Protein AF-A0A2V9AIE1-F1 (afdb_monomer)

Nearest PDB structures (foldseek):
  2ifx-assembly1_A  TM=4.085E-01  e=9.290E+00  Cupriavidus necator

Sequence (64 aa):
MVVKQAREAARLWMVEEASGIRGFCGAYTAGSTNWLPDDADLTTASDLDIMVVLADQNQVGGRT

Secondary structure (DSSP, 8-state):
-BHHHHHHHHHHHHHHTGGGSTTEEEEEEETHHHHS-TTSBPPTT---EEEEEE--GGGGG---

Structure (mmCIF, N/CA/C/O backbone):
data_AF-A0A2V9AIE1-F1
#
_entry.id   AF-A0A2V9AIE1-F1
#
loop_
_atom_site.group_PDB
_atom_site.id
_atom_site.type_symbol
_atom_site.label_atom_id
_atom_site.label_alt_id
_atom_site.label_comp_id
_atom_site.label_asym_id
_atom_site.label_entity_id
_atom_site.label_seq_id
_atom_site.pdbx_PDB_ins_code
_atom_site.Cartn_x
_atom_site.Cartn_y
_atom_site.Cartn_z
_atom_site.occupancy
_atom_site.B_iso_or_equiv
_atom_site.auth_seq_id
_atom_site.auth_comp_id
_atom_site.auth_asym_id
_atom_site.auth_atom_id
_atom_site.pdbx_PDB_model_num
ATOM 1 N N . MET A 1 1 ? 14.352 -5.688 -5.544 1.00 88.44 1 MET A N 1
ATOM 2 C CA . MET A 1 1 ? 13.021 -6.027 -4.995 1.00 88.44 1 MET A CA 1
ATOM 3 C C . MET A 1 1 ? 12.006 -5.541 -6.005 1.00 88.44 1 MET A C 1
ATOM 5 O O . MET A 1 1 ? 12.220 -4.460 -6.538 1.00 88.44 1 MET A O 1
ATOM 9 N N . VAL A 1 2 ? 10.951 -6.303 -6.283 1.00 97.25 2 VAL A N 1
ATOM 10 C CA . VAL A 1 2 ? 9.851 -5.818 -7.139 1.00 97.25 2 VAL A CA 1
ATOM 11 C C . VAL A 1 2 ? 8.727 -5.220 -6.295 1.00 97.25 2 VAL A C 1
ATOM 13 O O . VAL A 1 2 ? 8.588 -5.563 -5.116 1.00 97.25 2 VAL A O 1
ATOM 16 N N . VAL A 1 3 ? 7.907 -4.352 -6.886 1.00 97.38 3 VAL A N 1
ATOM 17 C CA . VAL A 1 3 ? 6.790 -3.663 -6.206 1.00 97.38 3 VAL A CA 1
ATOM 18 C C . VAL A 1 3 ? 5.878 -4.631 -5.455 1.00 97.38 3 VAL A C 1
ATOM 20 O O . VAL A 1 3 ? 5.517 -4.365 -4.308 1.00 97.38 3 VAL A O 1
ATOM 23 N N . LYS A 1 4 ? 5.573 -5.797 -6.033 1.00 97.75 4 LYS A N 1
ATOM 24 C CA . LYS A 1 4 ? 4.759 -6.826 -5.370 1.00 97.75 4 LYS A CA 1
ATOM 25 C C . LYS A 1 4 ? 5.337 -7.285 -4.030 1.00 97.75 4 LYS A C 1
ATOM 27 O O . LYS A 1 4 ? 4.598 -7.450 -3.064 1.00 97.75 4 LYS A O 1
ATOM 32 N N . GLN A 1 5 ? 6.651 -7.492 -3.961 1.00 97.50 5 GLN A N 1
ATOM 33 C CA . GLN A 1 5 ? 7.318 -7.928 -2.732 1.00 97.50 5 GLN A CA 1
ATOM 34 C C . GLN A 1 5 ? 7.275 -6.832 -1.664 1.00 97.50 5 GLN A C 1
ATOM 36 O O . GLN A 1 5 ? 7.047 -7.131 -0.495 1.00 97.50 5 GLN A O 1
ATOM 41 N N . ALA A 1 6 ? 7.432 -5.570 -2.068 1.00 96.62 6 ALA A N 1
ATOM 42 C CA . ALA A 1 6 ? 7.332 -4.435 -1.157 1.00 96.62 6 ALA A CA 1
ATOM 43 C C . ALA A 1 6 ? 5.912 -4.266 -0.601 1.00 96.62 6 ALA A C 1
ATOM 45 O O . ALA A 1 6 ? 5.749 -4.097 0.604 1.00 96.62 6 ALA A O 1
ATOM 46 N N . ARG A 1 7 ? 4.879 -4.383 -1.449 1.00 97.12 7 ARG A N 1
ATOM 47 C CA . ARG A 1 7 ? 3.472 -4.358 -1.013 1.00 97.12 7 ARG A CA 1
ATOM 48 C C . ARG A 1 7 ? 3.152 -5.505 -0.057 1.00 97.12 7 ARG A C 1
ATOM 50 O O . ARG A 1 7 ? 2.439 -5.290 0.916 1.00 97.12 7 ARG A O 1
ATOM 57 N N . GLU A 1 8 ? 3.694 -6.699 -0.293 1.00 97.69 8 GLU A N 1
ATOM 58 C CA . GLU A 1 8 ? 3.494 -7.830 0.618 1.00 97.69 8 GLU A CA 1
ATOM 59 C C . GLU A 1 8 ? 4.188 -7.613 1.968 1.00 97.69 8 GLU A C 1
ATOM 61 O O . GLU A 1 8 ? 3.583 -7.859 3.010 1.00 97.69 8 GLU A O 1
ATOM 66 N N . ALA A 1 9 ? 5.409 -7.070 1.975 1.00 96.81 9 ALA A N 1
ATOM 67 C CA . ALA A 1 9 ? 6.079 -6.669 3.211 1.00 96.81 9 ALA A CA 1
ATOM 68 C C . ALA A 1 9 ? 5.280 -5.588 3.965 1.00 96.81 9 ALA A C 1
ATOM 70 O O . ALA A 1 9 ? 5.097 -5.695 5.178 1.00 96.81 9 ALA A O 1
ATOM 71 N N . ALA A 1 10 ? 4.734 -4.599 3.245 1.00 97.00 10 ALA A N 1
ATOM 72 C CA . ALA A 1 10 ? 3.842 -3.584 3.804 1.00 97.00 10 ALA A CA 1
ATOM 73 C C . ALA A 1 10 ? 2.612 -4.227 4.453 1.00 97.00 10 ALA A C 1
ATOM 75 O O . ALA A 1 10 ? 2.264 -3.909 5.586 1.00 97.00 10 ALA A O 1
ATOM 76 N N . ARG A 1 11 ? 1.966 -5.156 3.740 1.00 97.38 11 ARG A N 1
ATOM 77 C CA . ARG A 1 11 ? 0.761 -5.854 4.194 1.00 97.38 11 ARG A CA 1
ATOM 78 C C . ARG A 1 11 ? 1.024 -6.652 5.469 1.00 97.38 11 ARG A C 1
ATOM 80 O O . ARG A 1 11 ? 0.199 -6.606 6.376 1.00 97.38 11 ARG A O 1
ATOM 87 N N . LEU A 1 12 ? 2.146 -7.369 5.542 1.00 98.19 12 LEU A N 1
ATOM 88 C CA . LEU A 1 12 ? 2.537 -8.114 6.741 1.00 98.19 12 LEU A CA 1
ATOM 89 C C . LEU A 1 12 ? 2.732 -7.169 7.928 1.00 98.19 12 LEU A C 1
ATOM 91 O O . LEU A 1 12 ? 2.085 -7.353 8.954 1.00 98.19 12 LEU A O 1
ATOM 95 N N . TRP A 1 13 ? 3.497 -6.092 7.745 1.00 97.94 13 TRP A N 1
ATOM 96 C CA . TRP A 1 13 ? 3.683 -5.083 8.788 1.00 97.94 13 TRP A CA 1
ATOM 97 C C . TRP A 1 13 ? 2.358 -4.440 9.232 1.00 97.94 13 TRP A C 1
ATOM 99 O O . TRP A 1 13 ? 2.123 -4.251 10.422 1.00 97.94 13 TRP A O 1
ATOM 109 N N . MET A 1 14 ? 1.442 -4.143 8.303 1.00 97.62 14 MET A N 1
ATOM 110 C CA . MET A 1 14 ? 0.125 -3.589 8.644 1.00 97.62 14 MET A CA 1
ATOM 111 C C . MET A 1 14 ? -0.699 -4.541 9.528 1.00 97.62 14 MET A C 1
ATOM 113 O O . MET A 1 14 ? -1.420 -4.079 10.412 1.00 97.62 14 MET A O 1
ATOM 117 N N . VAL A 1 15 ? -0.613 -5.851 9.279 1.00 97.19 15 VAL A N 1
ATOM 118 C CA . VAL A 1 15 ? -1.342 -6.885 10.032 1.00 97.19 15 VAL A CA 1
ATOM 119 C C . VAL A 1 15 ? -0.691 -7.184 11.381 1.00 97.19 15 VAL A C 1
ATOM 121 O O . VAL A 1 15 ? -1.400 -7.484 12.333 1.00 97.19 15 VAL A O 1
ATOM 124 N N . GLU A 1 16 ? 0.634 -7.147 11.467 1.00 97.88 16 GLU A N 1
ATOM 125 C CA . GLU A 1 16 ? 1.356 -7.510 12.692 1.00 97.88 16 GLU A CA 1
ATOM 126 C C . GLU A 1 16 ? 1.494 -6.319 13.648 1.00 97.88 16 GLU A C 1
ATOM 128 O O . GLU A 1 16 ? 1.333 -6.474 14.856 1.00 97.88 16 GLU A O 1
ATOM 133 N N . GLU A 1 17 ? 1.713 -5.120 13.106 1.00 97.06 17 GLU A N 1
ATOM 134 C CA . GLU A 1 17 ? 2.054 -3.930 13.886 1.00 97.06 17 GLU A CA 1
ATOM 135 C C . GLU A 1 17 ? 0.930 -2.889 13.856 1.00 97.06 17 GLU A C 1
ATOM 137 O O . GLU A 1 17 ? 0.408 -2.483 14.899 1.00 97.06 17 GLU A O 1
ATOM 142 N N . ALA A 1 18 ? 0.505 -2.457 12.661 1.00 96.81 18 ALA A N 1
ATOM 143 C CA . ALA A 1 18 ? -0.415 -1.320 12.548 1.00 96.81 18 ALA A CA 1
ATOM 144 C C . ALA A 1 18 ? -1.800 -1.612 13.145 1.00 96.81 18 ALA A C 1
ATOM 146 O O . ALA A 1 18 ? -2.402 -0.727 13.756 1.00 96.81 18 ALA A O 1
ATOM 147 N N . SER A 1 19 ? -2.287 -2.853 13.045 1.00 96.50 19 SER A N 1
ATOM 148 C CA . SER A 1 19 ? -3.568 -3.249 13.642 1.00 96.50 19 SER A CA 1
ATOM 149 C C . SER A 1 19 ? -3.599 -3.149 15.169 1.00 96.50 19 SER A C 1
ATOM 151 O O . SER A 1 19 ? -4.680 -3.103 15.753 1.00 96.50 19 SER A O 1
ATOM 153 N N . GLY A 1 20 ? -2.435 -3.115 15.828 1.00 96.56 20 GLY A N 1
ATOM 154 C CA . GLY A 1 20 ? -2.327 -2.905 17.273 1.00 96.56 20 GLY A CA 1
ATOM 155 C C . GLY A 1 20 ? -2.520 -1.447 17.703 1.00 96.56 20 GLY A C 1
ATOM 156 O O . GLY A 1 20 ? -2.678 -1.169 18.894 1.00 96.56 20 GLY A O 1
ATOM 157 N N . ILE A 1 21 ? -2.522 -0.497 16.763 1.00 96.19 21 ILE A N 1
ATOM 158 C CA . ILE A 1 21 ? -2.654 0.928 17.073 1.00 96.19 21 ILE A CA 1
ATOM 159 C C . ILE A 1 21 ? -4.084 1.217 17.545 1.00 96.19 21 ILE A C 1
ATOM 161 O O . ILE A 1 21 ? -5.072 0.863 16.899 1.00 96.19 21 ILE A O 1
ATOM 165 N N . ARG A 1 22 ? -4.219 1.903 18.688 1.00 93.88 22 ARG A N 1
ATOM 166 C CA . ARG A 1 22 ? -5.533 2.288 19.221 1.00 93.88 22 ARG A CA 1
ATOM 167 C C . ARG A 1 22 ? -6.314 3.094 18.182 1.00 93.88 22 ARG A C 1
ATOM 169 O O . ARG A 1 22 ? -5.862 4.146 17.741 1.00 93.88 22 ARG A O 1
ATOM 176 N N . GLY A 1 23 ? -7.526 2.631 17.888 1.00 94.62 23 GLY A N 1
ATOM 177 C CA . GLY A 1 23 ? -8.411 3.274 16.922 1.00 94.62 23 GLY A CA 1
ATOM 178 C C . GLY A 1 23 ? -8.114 2.899 15.473 1.00 94.62 23 GLY A C 1
ATOM 179 O O . GLY A 1 23 ? -8.672 3.535 14.592 1.00 94.62 23 GLY A O 1
ATOM 180 N N . PHE A 1 24 ? -7.275 1.897 15.197 1.00 96.06 24 PHE A N 1
ATOM 181 C CA . PHE A 1 24 ? -7.005 1.446 13.834 1.00 96.06 24 PHE A CA 1
ATOM 182 C C . PHE A 1 24 ? -8.288 1.112 13.059 1.00 96.06 24 PHE A C 1
ATOM 184 O O . PHE A 1 24 ? -9.108 0.304 13.494 1.00 96.06 24 PHE A O 1
ATOM 191 N N . CYS A 1 25 ? -8.448 1.739 11.896 1.00 96.50 25 CYS A N 1
ATOM 192 C CA . CYS A 1 25 ? -9.544 1.495 10.958 1.00 96.50 25 CYS A CA 1
ATOM 193 C C . CYS A 1 25 ? -9.069 0.834 9.661 1.00 96.50 25 CYS A C 1
ATOM 195 O O . CYS A 1 25 ? -9.882 0.283 8.922 1.00 96.50 25 CYS A O 1
ATOM 197 N N . GLY A 1 26 ? -7.772 0.896 9.368 1.00 96.94 26 GLY A N 1
ATOM 198 C CA . GLY A 1 26 ? -7.189 0.323 8.165 1.00 96.94 26 GLY A CA 1
ATOM 199 C C . GLY A 1 26 ? -5.848 0.957 7.826 1.00 96.94 26 GLY A C 1
ATOM 200 O O . GLY A 1 26 ? -5.432 1.943 8.433 1.00 96.94 26 GLY A O 1
ATOM 201 N N . ALA A 1 27 ? -5.180 0.397 6.826 1.00 97.56 27 ALA A N 1
ATOM 202 C CA . ALA A 1 27 ? -3.971 0.961 6.253 1.00 97.56 27 ALA A CA 1
ATOM 203 C C . ALA A 1 27 ? -3.894 0.650 4.758 1.00 97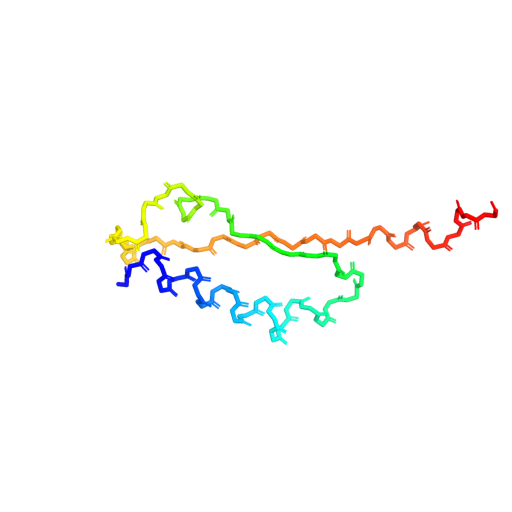.56 27 ALA A C 1
ATOM 205 O O . ALA A 1 27 ? -4.513 -0.304 4.281 1.00 97.56 27 ALA A O 1
ATOM 206 N N . TYR A 1 28 ? -3.151 1.469 4.021 1.00 96.31 28 TYR A N 1
ATOM 207 C CA . TYR A 1 28 ? -2.928 1.294 2.589 1.00 96.31 28 TYR A CA 1
ATOM 208 C C . TYR A 1 28 ? -1.556 1.829 2.176 1.00 96.31 28 TYR A C 1
ATOM 210 O O . TYR A 1 28 ? -0.992 2.705 2.832 1.00 96.31 28 TYR A O 1
ATOM 218 N N . THR A 1 29 ? -1.008 1.294 1.08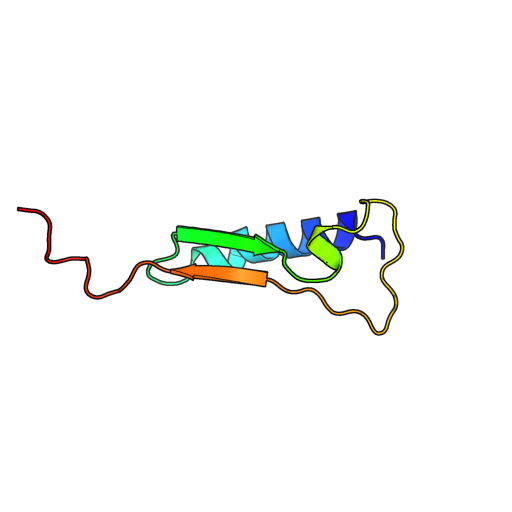6 1.00 96.00 29 THR A N 1
ATOM 219 C CA . THR A 1 29 ? 0.240 1.792 0.493 1.00 96.00 29 THR A CA 1
ATOM 220 C C . THR A 1 29 ? -0.009 3.073 -0.296 1.00 96.00 29 THR A C 1
ATOM 222 O O . THR A 1 29 ? -1.032 3.192 -0.969 1.00 96.00 29 THR A O 1
ATOM 225 N N . ALA A 1 30 ? 0.934 4.006 -0.266 1.00 95.50 30 ALA A N 1
ATOM 226 C CA . ALA A 1 30 ? 0.871 5.257 -1.012 1.00 95.50 30 ALA A CA 1
ATOM 227 C C . ALA A 1 30 ? 2.129 5.464 -1.875 1.00 95.50 30 ALA A C 1
ATOM 229 O O . ALA A 1 30 ? 2.958 4.563 -2.040 1.00 95.50 30 ALA A O 1
ATOM 230 N N . GLY A 1 31 ? 2.223 6.648 -2.482 1.00 94.69 31 GLY A N 1
ATOM 231 C CA . GLY A 1 31 ? 3.382 7.046 -3.271 1.00 94.69 31 GLY A CA 1
ATOM 232 C C . GLY A 1 31 ? 3.611 6.168 -4.498 1.00 94.69 31 GLY A C 1
ATOM 233 O O . GLY A 1 31 ? 2.682 5.575 -5.052 1.00 94.69 31 GLY A O 1
ATOM 234 N N . SER A 1 32 ? 4.870 6.087 -4.926 1.00 93.12 32 SER A N 1
ATOM 235 C CA . SER A 1 32 ? 5.261 5.405 -6.169 1.00 93.12 32 SER A CA 1
ATOM 236 C C . SER A 1 32 ? 4.784 3.949 -6.221 1.00 93.12 32 SER A C 1
ATOM 238 O O . SER A 1 32 ? 4.300 3.473 -7.251 1.00 93.12 32 SER A O 1
ATOM 240 N N . THR A 1 33 ? 4.821 3.264 -5.078 1.00 94.25 33 THR A N 1
ATOM 241 C CA . THR A 1 33 ? 4.389 1.872 -4.952 1.00 94.25 33 THR A CA 1
ATOM 242 C C . THR A 1 33 ? 2.885 1.677 -5.093 1.00 94.25 33 THR A C 1
ATOM 244 O O . THR A 1 33 ? 2.460 0.536 -5.216 1.00 94.25 33 THR A O 1
ATOM 247 N N . ASN A 1 34 ? 2.063 2.729 -5.125 1.00 93.75 34 ASN A N 1
ATOM 248 C CA . ASN A 1 34 ? 0.614 2.605 -5.296 1.00 93.75 34 ASN A CA 1
ATOM 249 C C . ASN A 1 34 ? 0.189 2.387 -6.761 1.00 93.75 34 ASN A C 1
ATOM 251 O O . ASN A 1 34 ? -0.774 1.673 -7.015 1.00 93.75 34 ASN A O 1
ATOM 255 N N . TRP A 1 35 ? 0.904 2.957 -7.735 1.00 92.75 35 TRP A N 1
ATOM 256 C CA . TRP A 1 35 ? 0.519 2.894 -9.159 1.00 92.75 35 TRP A CA 1
ATOM 257 C C . TRP A 1 35 ? 1.501 2.135 -10.048 1.00 92.75 35 TRP A C 1
ATOM 259 O O . TRP A 1 35 ? 1.145 1.787 -11.173 1.00 92.75 35 TRP A O 1
ATOM 269 N N . LEU A 1 36 ? 2.723 1.869 -9.580 1.00 96.44 36 LEU A N 1
ATOM 270 C CA . LEU A 1 36 ? 3.651 1.027 -10.330 1.00 96.44 36 LEU A CA 1
ATOM 271 C C . LEU A 1 36 ? 3.101 -0.407 -10.477 1.00 96.44 36 LEU A C 1
ATOM 273 O O . LEU A 1 36 ? 2.410 -0.899 -9.572 1.00 96.44 36 LEU A O 1
ATOM 277 N N . PRO A 1 37 ? 3.388 -1.081 -11.607 1.00 97.06 37 PRO A N 1
ATOM 278 C CA . PRO A 1 37 ? 2.989 -2.465 -11.804 1.00 97.06 37 PRO A CA 1
ATOM 279 C C . PRO A 1 37 ? 3.775 -3.385 -10.864 1.00 97.06 37 PRO A C 1
ATOM 281 O O . PRO A 1 37 ? 4.871 -3.058 -10.416 1.00 97.06 37 PRO A O 1
ATOM 284 N N . ASP A 1 38 ? 3.195 -4.540 -10.550 1.00 97.12 38 ASP A N 1
ATOM 285 C CA . ASP A 1 38 ? 3.713 -5.483 -9.550 1.00 97.12 38 ASP A CA 1
ATOM 286 C C . ASP A 1 38 ? 5.136 -5.989 -9.838 1.00 97.12 38 ASP A C 1
ATOM 288 O O . ASP A 1 38 ? 5.886 -6.291 -8.906 1.00 97.12 38 ASP A O 1
ATOM 292 N N . ASP A 1 39 ? 5.487 -6.098 -11.116 1.00 97.94 39 ASP A N 1
ATOM 293 C CA . ASP A 1 39 ? 6.768 -6.578 -11.629 1.00 97.94 39 ASP A CA 1
ATOM 294 C C . ASP A 1 39 ? 7.797 -5.462 -11.851 1.00 97.94 39 ASP A C 1
ATOM 296 O O . ASP A 1 39 ? 8.943 -5.763 -12.179 1.00 97.94 39 ASP A O 1
ATOM 300 N N . ALA A 1 40 ? 7.433 -4.192 -11.633 1.00 97.44 40 ALA A N 1
ATOM 301 C CA . ALA A 1 40 ? 8.399 -3.104 -11.692 1.00 97.44 40 ALA A CA 1
ATOM 302 C C . ALA A 1 40 ? 9.467 -3.258 -10.604 1.00 97.44 40 ALA A C 1
ATOM 304 O O . ALA A 1 40 ? 9.172 -3.563 -9.442 1.00 97.44 40 ALA A O 1
ATOM 305 N N . ASP A 1 41 ? 10.710 -2.971 -10.982 1.00 96.94 41 ASP A N 1
ATOM 306 C CA . ASP A 1 41 ? 11.817 -2.878 -10.043 1.00 96.94 41 ASP A CA 1
ATOM 307 C C . ASP A 1 41 ? 11.662 -1.652 -9.136 1.00 96.94 41 ASP A C 1
ATOM 309 O O . ASP A 1 41 ? 11.486 -0.520 -9.592 1.00 96.94 41 ASP A O 1
ATOM 313 N N . LEU A 1 42 ? 11.791 -1.879 -7.830 1.00 94.56 42 LEU A N 1
ATOM 314 C CA . LEU A 1 42 ? 12.013 -0.824 -6.849 1.00 94.56 42 LEU A CA 1
ATOM 315 C C . LEU A 1 42 ? 13.506 -0.510 -6.793 1.00 94.56 42 LEU A C 1
ATOM 317 O O . LEU A 1 42 ? 14.326 -1.382 -6.485 1.00 94.56 42 LEU A O 1
ATOM 321 N N . THR A 1 43 ? 13.855 0.742 -7.090 1.00 93.00 43 THR A N 1
ATOM 322 C C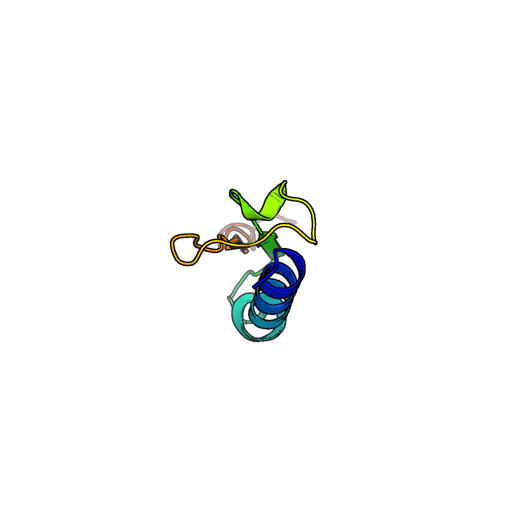A . THR A 1 43 ? 15.246 1.199 -7.014 1.00 93.00 43 THR A CA 1
ATOM 323 C C . THR A 1 43 ? 15.728 1.189 -5.565 1.00 93.00 43 THR A C 1
ATOM 325 O O . THR A 1 43 ? 14.938 1.316 -4.634 1.00 93.00 43 THR A O 1
ATOM 328 N N . THR A 1 44 ? 17.039 1.100 -5.345 1.00 91.88 44 THR A N 1
ATOM 329 C CA . THR A 1 44 ? 17.611 1.136 -3.987 1.00 91.88 44 THR A CA 1
ATOM 330 C C . THR A 1 44 ? 17.431 2.481 -3.283 1.00 91.88 44 THR A C 1
ATOM 332 O O . THR A 1 44 ? 17.621 2.557 -2.076 1.00 91.88 44 THR A O 1
ATOM 335 N N . ALA A 1 45 ? 17.110 3.539 -4.031 1.00 92.62 45 ALA A N 1
ATOM 336 C CA . ALA A 1 45 ? 16.805 4.859 -3.489 1.00 92.62 45 ALA A CA 1
ATOM 337 C C . ALA A 1 45 ? 15.306 5.048 -3.199 1.00 92.62 45 ALA A C 1
ATOM 339 O O . ALA A 1 45 ? 14.928 6.079 -2.652 1.00 92.62 45 ALA A O 1
ATOM 340 N N . SER A 1 46 ? 14.459 4.095 -3.596 1.00 92.38 46 SER A N 1
ATOM 341 C CA . SER A 1 46 ? 13.019 4.163 -3.371 1.00 92.38 46 SER A CA 1
ATOM 342 C C . SER A 1 46 ? 12.667 3.787 -1.935 1.00 92.38 46 SER A C 1
ATOM 344 O O . SER A 1 46 ? 13.209 2.834 -1.375 1.00 92.38 46 SER A O 1
ATOM 346 N N . ASP A 1 47 ? 11.711 4.513 -1.374 1.00 94.19 47 ASP A N 1
ATOM 347 C CA . ASP A 1 47 ? 11.021 4.203 -0.130 1.00 94.19 47 ASP A CA 1
ATOM 348 C C . ASP A 1 47 ? 9.685 3.478 -0.390 1.00 94.19 47 ASP A C 1
ATOM 350 O O . ASP A 1 47 ? 9.330 3.128 -1.522 1.00 94.19 47 ASP A O 1
ATOM 354 N N . LEU A 1 48 ? 8.973 3.189 0.699 1.00 94.44 48 LEU A N 1
ATOM 355 C CA . LEU A 1 48 ? 7.652 2.572 0.714 1.00 94.44 48 LEU A CA 1
ATOM 356 C C . LEU A 1 48 ? 6.768 3.349 1.692 1.00 94.44 48 LEU A C 1
ATOM 358 O O . LEU A 1 48 ? 6.994 3.314 2.902 1.00 94.44 48 LEU A O 1
ATOM 362 N N . ASP A 1 49 ? 5.746 4.013 1.164 1.00 96.69 49 ASP A N 1
ATOM 363 C CA . ASP A 1 49 ? 4.812 4.798 1.964 1.00 96.69 49 ASP A CA 1
ATOM 364 C C . ASP A 1 49 ? 3.633 3.949 2.449 1.00 96.69 49 ASP A C 1
ATOM 366 O O . ASP A 1 49 ? 2.963 3.278 1.657 1.00 96.69 49 ASP A O 1
ATOM 370 N N . ILE A 1 50 ? 3.320 4.039 3.742 1.00 97.25 50 ILE A N 1
ATOM 371 C CA . ILE A 1 50 ? 2.143 3.418 4.357 1.00 97.25 50 ILE A CA 1
ATOM 372 C C . ILE A 1 50 ? 1.320 4.496 5.057 1.00 97.25 50 ILE A C 1
ATOM 374 O O . ILE A 1 50 ? 1.813 5.202 5.934 1.00 97.25 50 ILE A O 1
ATOM 378 N N . MET A 1 51 ? 0.044 4.588 4.699 1.00 97.69 51 MET A N 1
ATOM 379 C CA . MET A 1 51 ? -0.935 5.435 5.372 1.00 97.69 51 MET A CA 1
ATOM 380 C C . MET A 1 51 ? -1.736 4.584 6.353 1.00 97.69 51 MET A C 1
ATOM 382 O O . MET A 1 51 ? -2.3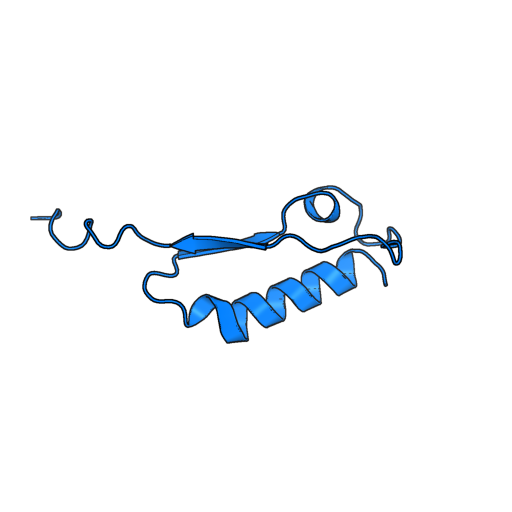09 3.569 5.959 1.00 97.69 51 MET A O 1
ATOM 386 N N . VAL A 1 52 ? -1.796 5.005 7.617 1.00 97.75 52 VAL A N 1
ATOM 387 C CA . VAL A 1 52 ? -2.594 4.359 8.669 1.00 97.75 52 VAL A CA 1
ATOM 388 C C . VAL A 1 52 ? -3.793 5.241 8.998 1.00 97.75 52 VAL A C 1
ATOM 39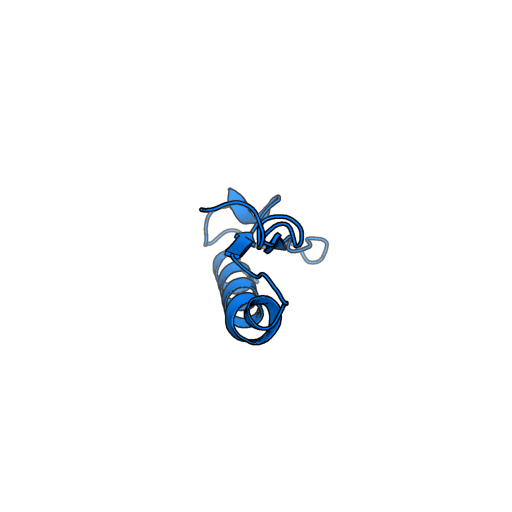0 O O . VAL A 1 52 ? -3.640 6.410 9.345 1.00 97.75 52 VAL A O 1
ATOM 393 N N . VAL A 1 53 ? -4.992 4.676 8.900 1.00 97.19 53 VAL A N 1
ATOM 394 C CA . VAL A 1 53 ? -6.251 5.359 9.199 1.00 97.19 53 VAL A CA 1
ATOM 395 C C . VAL A 1 53 ? -6.657 5.026 10.626 1.00 97.19 53 VAL A C 1
ATOM 397 O O . VAL A 1 53 ? -6.836 3.856 10.966 1.00 97.19 53 VAL A O 1
ATOM 400 N N . LEU A 1 54 ? -6.829 6.058 11.448 1.00 96.19 54 LEU A N 1
ATOM 401 C CA . LEU A 1 54 ? -7.272 5.935 12.832 1.00 96.19 54 LEU A CA 1
ATOM 402 C C . LEU A 1 54 ? -8.620 6.637 13.013 1.00 96.19 54 LEU A C 1
ATOM 404 O O . LEU A 1 54 ? -8.844 7.715 12.463 1.00 96.19 54 LEU A O 1
ATOM 408 N N . ALA A 1 55 ? -9.502 6.041 13.808 1.00 93.75 55 ALA A N 1
ATOM 409 C CA . ALA A 1 55 ? -10.706 6.686 14.292 1.00 93.75 55 ALA A CA 1
ATOM 410 C C . ALA A 1 55 ? -10.328 7.898 15.146 1.00 93.75 55 ALA A C 1
ATOM 412 O O . ALA A 1 55 ? -9.418 7.840 15.979 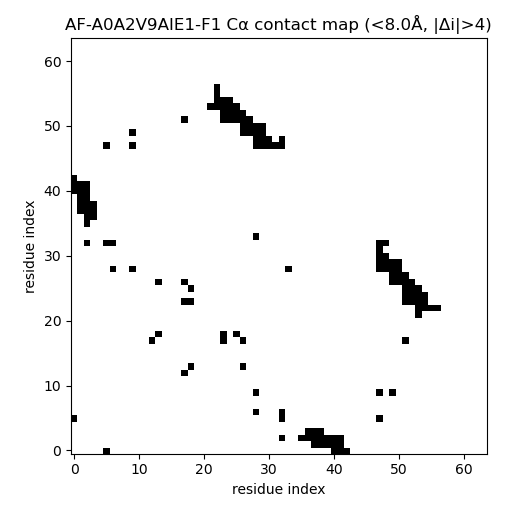1.00 93.75 55 ALA A O 1
ATOM 413 N N . ASP A 1 56 ? -11.076 8.982 14.968 1.00 84.19 56 ASP A N 1
ATOM 414 C CA . ASP A 1 56 ? -10.987 10.127 15.858 1.00 84.19 56 ASP A CA 1
ATOM 415 C C . ASP A 1 56 ? -11.374 9.696 17.281 1.00 84.19 56 ASP A C 1
ATOM 417 O O . ASP A 1 56 ? -12.467 9.173 17.523 1.00 84.19 56 ASP A O 1
ATOM 421 N N . GLN A 1 57 ? -10.469 9.917 18.236 1.00 70.19 57 GLN A N 1
ATOM 422 C CA . GLN A 1 57 ? -10.661 9.537 19.636 1.00 70.19 57 GLN A CA 1
ATOM 423 C C . GLN A 1 57 ? -11.818 10.305 20.298 1.00 70.19 57 GLN A C 1
ATOM 425 O O . GLN A 1 57 ? -12.328 9.860 21.326 1.00 70.19 57 GLN A O 1
ATOM 430 N N . ASN A 1 58 ? -12.285 11.400 19.685 1.00 65.56 58 ASN A N 1
ATOM 431 C CA . ASN A 1 58 ? -13.451 12.160 20.135 1.00 65.56 58 ASN A CA 1
ATOM 432 C C . ASN A 1 58 ? -14.803 11.646 19.601 1.00 65.56 58 ASN A C 1
ATOM 434 O O . ASN A 1 58 ? -15.843 12.133 20.041 1.00 65.56 58 ASN A O 1
ATOM 438 N N . GLN A 1 59 ? -14.846 10.646 18.710 1.00 58.84 59 GLN A N 1
ATOM 439 C CA . GLN A 1 59 ? -16.119 10.125 18.176 1.00 58.84 59 GLN A CA 1
ATOM 440 C C . GLN A 1 59 ? -16.817 9.0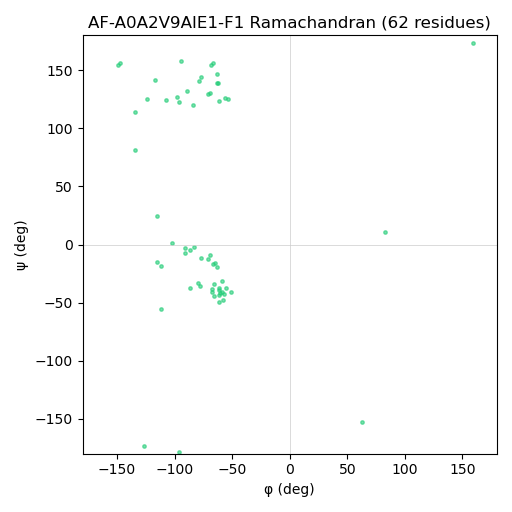77 19.063 1.00 58.84 59 GLN A C 1
ATOM 442 O O . GLN A 1 59 ? -17.936 8.665 18.754 1.00 58.84 59 GLN A O 1
ATOM 447 N N . VAL A 1 60 ? -16.229 8.675 20.197 1.00 57.12 60 VAL A N 1
ATOM 448 C CA . VAL A 1 60 ? -16.810 7.650 21.096 1.00 57.12 60 VAL A CA 1
ATOM 449 C C . VAL A 1 60 ? -18.064 8.150 21.849 1.00 57.12 60 VAL A C 1
ATOM 451 O O . VAL A 1 60 ? -18.809 7.347 22.399 1.00 57.12 60 VAL A O 1
ATOM 454 N N . GLY A 1 61 ? -18.358 9.458 21.844 1.00 55.34 61 GLY A N 1
ATOM 455 C CA . GLY A 1 61 ? -19.484 10.047 22.592 1.00 55.34 61 GLY A CA 1
ATOM 456 C C . GLY A 1 61 ? -20.745 10.403 21.790 1.00 55.34 61 GLY A C 1
ATOM 457 O O . GLY A 1 61 ? -21.672 10.964 22.365 1.00 55.34 61 GLY A O 1
ATOM 458 N N . GLY A 1 62 ? -20.789 10.149 20.477 1.00 53.69 62 GLY A N 1
ATOM 459 C CA . GLY A 1 62 ? -21.731 10.826 19.569 1.00 53.69 62 GLY A CA 1
ATOM 460 C C . GLY A 1 62 ? -22.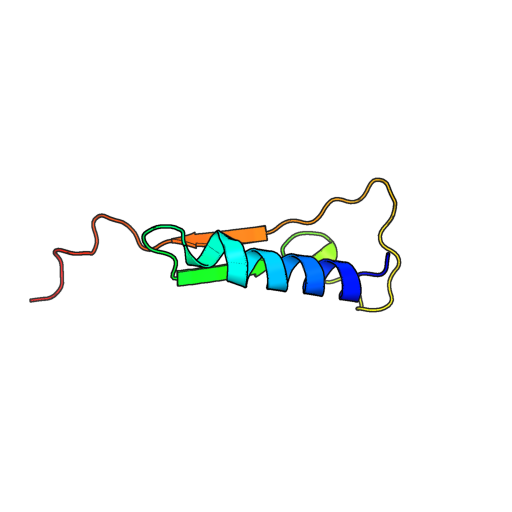799 9.969 18.890 1.00 53.69 62 GLY A C 1
ATOM 461 O O . GLY A 1 62 ? -23.238 10.335 17.802 1.00 53.69 62 GLY A O 1
ATOM 462 N N . ARG A 1 63 ? -23.195 8.820 19.447 1.00 51.34 63 ARG A N 1
ATOM 463 C CA . ARG A 1 63 ? -24.310 8.019 18.902 1.00 51.34 63 ARG A CA 1
ATOM 464 C C . ARG A 1 63 ? -25.231 7.571 20.036 1.00 51.34 63 ARG A C 1
ATOM 466 O O . ARG A 1 63 ? -25.088 6.466 20.550 1.00 51.34 63 ARG A O 1
ATOM 473 N N . THR A 1 64 ? -26.118 8.479 20.441 1.00 4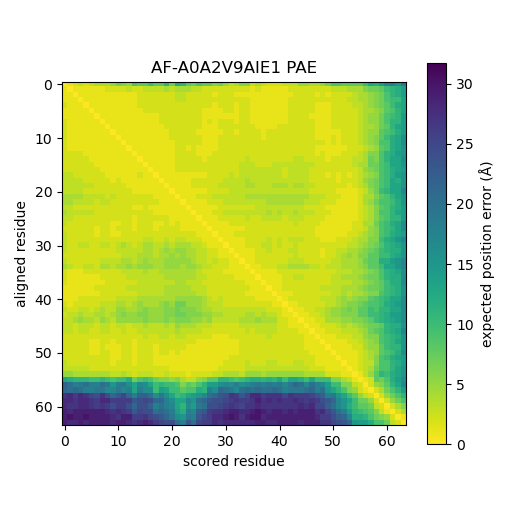8.97 64 THR A N 1
ATOM 474 C CA . THR A 1 64 ? -27.393 8.164 21.107 1.00 48.97 64 THR A CA 1
ATOM 475 C C . THR A 1 64 ? -28.412 7.707 20.081 1.00 48.97 64 THR A C 1
ATOM 477 O O . THR A 1 64 ? -28.452 8.361 19.011 1.00 48.97 64 THR A O 1
#

Solvent-accessible surface area (backbone atoms only — not comparable to full-atom values): 4034 Å² total; per-residue (Å²): 100,34,36,46,58,54,52,50,54,50,52,51,47,43,66,72,50,51,61,71,41,88,48,52,72,51,70,47,68,35,69,73,72,56,76,55,54,53,80,41,76,51,55,94,86,59,84,83,46,76,48,75,43,59,55,65,86,80,62,83,79,75,80,130

Foldseek 3Di:
DFLLVLQVVVVVCCVPPVVPDAQWPGKDKDDPSVPDDRGDDDDPPDDIDMDTDGDDPVPPPPDD

Radius of gyration: 15.05 Å; Cα contacts (8 Å, |Δi|>4): 72; chains: 1; bounding box: 45×20×34 Å

pLDDT: mean 90.98, std 13.03, range [48.97, 98.19]

Mean predicted aligned error: 5.3 Å